Protein AF-A0A352XP23-F1 (afdb_monomer_lite)

Radius of gyration: 24.91 Å; chains: 1; bounding box: 56×27×80 Å

pLDDT: mean 90.77, std 10.59, range [55.16, 98.56]

Sequence (129 aa):
MQRRNFLHNSLLTAAAISAARPLFAQSAKSPYLSDLGIQLYTLRNEIAKDVNTTIKTVAAAGYKQVEMYGFPNCDAMVKAVRDSGLALNSSHFEWDSVVNPKDDSYSDFSKILDKAKEIGLKHLVIPYL

Secondary structure (DSSP, 8-state):
--HHHHHHHHHHHHHHHHHS-------TT-TTTTT-EEEGGGGHHHHHH-HHHHHHHHHHTT--EEEEEEETS-HHHHHHHHHTT-EEEEEEE-THHHHS-SSTT-HHHHHHHHHHHHHT-SEEE----

Foldseek 3Di:
DDPVVVVVVVVVVVVVVVPDDPPPPPDDDDVCLQQAEEECVVVVVVCVVPLLVVLLVVVVVRHAAYEYEPPPPQVVNLVSCVVSNHHYAHYEHDCCLPVVNPDPVSVVVVVRVVSCVVSNHNYYDHDDD

Structure (mmCIF, N/CA/C/O backbone):
data_AF-A0A352XP23-F1
#
_entry.id   AF-A0A352XP23-F1
#
loop_
_atom_site.group_PDB
_atom_site.id
_atom_site.type_symbol
_atom_site.label_atom_id
_atom_site.label_alt_id
_atom_site.label_comp_id
_atom_site.label_asym_id
_atom_site.label_entity_id
_atom_site.label_seq_id
_atom_site.pdbx_PDB_ins_code
_atom_site.Cartn_x
_atom_site.Cartn_y
_atom_site.Cartn_z
_atom_site.occupancy
_atom_site.B_iso_or_equiv
_atom_site.auth_seq_id
_atom_site.auth_comp_id
_atom_site.auth_asym_id
_atom_site.auth_atom_id
_atom_site.pdbx_PDB_model_num
ATOM 1 N N . MET A 1 1 ? -34.296 14.471 53.881 1.00 58.06 1 MET A N 1
ATOM 2 C CA . MET A 1 1 ? -34.534 14.463 52.416 1.00 58.06 1 MET A CA 1
ATOM 3 C C . MET A 1 1 ? -35.826 13.709 52.122 1.00 58.06 1 MET A C 1
ATOM 5 O O . MET A 1 1 ? -36.038 12.656 52.707 1.00 58.06 1 MET A O 1
ATOM 9 N N . GLN A 1 2 ? -36.702 14.244 51.268 1.00 86.81 2 GLN A N 1
ATOM 10 C CA . GLN A 1 2 ? -37.983 13.615 50.909 1.00 86.81 2 GLN A CA 1
ATOM 11 C C . GLN A 1 2 ? -37.760 12.541 49.827 1.00 86.81 2 GLN A C 1
ATOM 13 O O . GLN A 1 2 ? -37.248 12.862 48.755 1.00 86.81 2 GLN A O 1
ATOM 18 N N . ARG A 1 3 ? -38.162 11.281 50.076 1.00 88.38 3 ARG A N 1
ATOM 19 C CA . ARG A 1 3 ? -37.984 10.135 49.145 1.00 88.38 3 ARG A CA 1
ATOM 20 C C . ARG A 1 3 ? -38.510 10.414 47.730 1.00 88.38 3 ARG A C 1
ATOM 22 O O . ARG A 1 3 ? -37.893 10.014 46.749 1.00 88.38 3 ARG A O 1
ATOM 29 N N . ARG A 1 4 ? -39.616 11.154 47.629 1.00 86.31 4 ARG A N 1
ATOM 30 C CA . ARG A 1 4 ? -40.224 11.558 46.354 1.00 86.31 4 ARG A CA 1
ATOM 31 C C . ARG A 1 4 ? -39.315 12.473 45.527 1.00 86.31 4 ARG A C 1
ATOM 33 O O . ARG A 1 4 ? -39.207 12.290 44.321 1.00 86.31 4 ARG A O 1
ATOM 40 N N . ASN A 1 5 ? -38.623 13.407 46.178 1.00 88.06 5 ASN A N 1
ATOM 41 C CA . ASN A 1 5 ? -37.714 14.335 45.502 1.00 88.06 5 ASN A CA 1
ATOM 42 C C . ASN A 1 5 ? -36.450 13.616 45.022 1.00 88.06 5 ASN A C 1
ATOM 44 O O . ASN A 1 5 ? -35.942 13.926 43.952 1.00 88.06 5 ASN A O 1
ATOM 48 N N . PHE A 1 6 ? -35.976 12.626 45.784 1.00 89.25 6 PHE A N 1
ATOM 49 C CA . PHE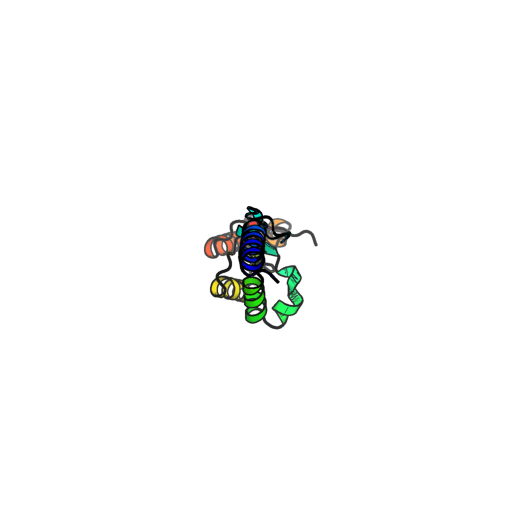 A 1 6 ? -34.862 11.778 45.363 1.00 89.25 6 PHE A CA 1
ATOM 50 C C . PHE A 1 6 ? -35.204 11.010 44.079 1.00 89.25 6 PHE A C 1
ATOM 52 O O . PHE A 1 6 ? -34.472 11.113 43.103 1.00 89.25 6 PHE A O 1
ATOM 59 N N . LEU A 1 7 ? -36.362 10.337 44.039 1.00 91.25 7 LEU A N 1
ATOM 60 C CA . LEU A 1 7 ? -36.807 9.589 42.856 1.00 91.25 7 LEU A CA 1
ATOM 61 C C . LEU A 1 7 ? -36.984 10.482 41.621 1.00 91.25 7 LEU A C 1
ATOM 63 O O . LEU A 1 7 ? -36.508 10.127 40.546 1.00 91.25 7 LEU A O 1
ATOM 67 N N . HIS A 1 8 ? -37.613 11.652 41.772 1.00 89.88 8 HIS A N 1
ATOM 68 C CA . HIS A 1 8 ? -37.758 12.617 40.677 1.00 89.88 8 HIS A CA 1
ATOM 69 C C . HIS A 1 8 ? -36.404 13.082 40.134 1.00 89.88 8 HIS A C 1
ATOM 71 O O . HIS A 1 8 ? -36.187 13.073 38.924 1.00 89.88 8 HIS A O 1
ATOM 77 N N . ASN A 1 9 ? -35.480 13.450 41.021 1.00 88.50 9 ASN A N 1
ATOM 78 C CA . ASN A 1 9 ? -34.175 13.959 40.613 1.00 88.50 9 ASN A CA 1
ATOM 79 C C . ASN A 1 9 ? -33.316 12.868 39.962 1.00 88.50 9 ASN A C 1
ATOM 81 O O . ASN A 1 9 ? -32.633 13.140 38.976 1.00 88.50 9 ASN A O 1
ATOM 85 N N . SER A 1 10 ? -33.376 11.629 40.458 1.00 88.62 10 SER A N 1
ATOM 86 C CA . SER A 1 10 ? -32.692 10.489 39.838 1.00 88.62 10 SER A CA 1
ATOM 87 C C . SER A 1 10 ? -33.221 10.195 38.433 1.00 88.62 10 SER A C 1
ATOM 89 O O . SER A 1 10 ? -32.420 9.984 37.523 1.00 88.62 10 SER A O 1
ATOM 91 N N . LEU A 1 11 ? -34.543 10.245 38.227 1.00 88.56 11 LEU A N 1
ATOM 92 C CA . LEU A 1 11 ? -35.148 10.042 36.906 1.00 88.56 11 LEU A CA 1
ATOM 93 C C . LEU A 1 11 ? -34.755 11.153 35.922 1.00 88.56 11 LEU A C 1
ATOM 95 O O . LEU A 1 11 ? -34.361 10.870 34.793 1.00 88.56 11 LEU A O 1
ATOM 99 N N . LEU A 1 12 ? -34.819 12.412 36.368 1.00 88.56 12 LEU A N 1
ATOM 100 C CA . LEU A 1 12 ? -34.425 13.576 35.570 1.00 88.56 12 LEU A CA 1
ATOM 101 C C . LEU A 1 12 ? -32.946 13.519 35.172 1.00 88.5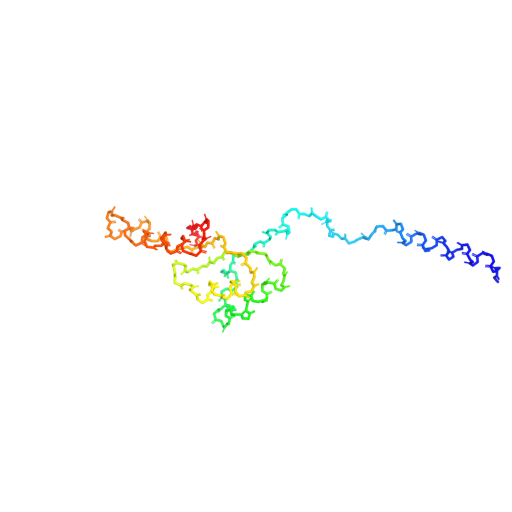6 12 LEU A C 1
ATOM 103 O O . LEU A 1 12 ? -32.603 13.827 34.035 1.00 88.56 12 LEU A O 1
ATOM 107 N N . THR A 1 13 ? -32.078 13.074 36.081 1.00 86.00 13 THR A N 1
ATOM 108 C CA . THR A 1 13 ? -30.638 12.942 35.815 1.00 86.00 13 THR A CA 1
ATOM 109 C C . THR A 1 13 ? -30.361 11.821 34.809 1.00 86.00 13 THR A C 1
ATOM 111 O O . THR A 1 13 ? -29.598 12.018 33.866 1.00 86.00 13 THR A O 1
ATOM 114 N N . ALA A 1 14 ? -31.021 10.666 34.943 1.00 86.31 14 ALA A N 1
ATOM 115 C CA . ALA A 1 14 ? -30.894 9.565 33.984 1.00 86.31 14 ALA A CA 1
ATOM 116 C C . ALA A 1 14 ? -31.408 9.949 32.584 1.00 86.31 14 ALA A C 1
ATOM 118 O O . ALA A 1 14 ? -30.775 9.621 31.578 1.00 86.31 14 ALA A O 1
ATOM 119 N N . ALA A 1 15 ? -32.517 10.692 32.515 1.00 83.69 15 ALA A N 1
ATOM 120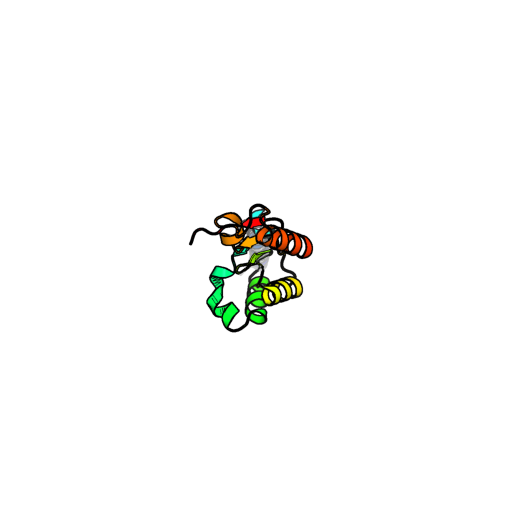 C CA . ALA A 1 15 ? -33.046 11.228 31.264 1.00 83.69 15 ALA A CA 1
ATOM 121 C C . ALA A 1 15 ? -32.089 12.254 30.634 1.00 83.69 15 ALA A C 1
ATOM 123 O O . ALA A 1 15 ? -31.848 12.198 29.430 1.00 83.69 15 ALA A O 1
ATOM 124 N N . ALA A 1 16 ? -31.485 13.137 31.437 1.00 82.69 16 ALA A N 1
ATOM 125 C CA . ALA A 1 16 ? -30.503 14.111 30.965 1.00 82.69 16 ALA A CA 1
ATOM 126 C C . ALA A 1 16 ? -29.233 13.444 30.413 1.00 82.69 16 ALA A C 1
ATOM 128 O O . ALA A 1 16 ? -28.748 13.854 29.366 1.00 82.69 16 ALA A O 1
ATOM 129 N N . ILE A 1 17 ? -28.729 12.385 31.057 1.00 80.19 17 ILE A N 1
ATOM 130 C CA . ILE A 1 17 ? -27.575 11.611 30.563 1.00 80.19 17 ILE A CA 1
ATOM 131 C C . ILE A 1 17 ? -27.931 10.853 29.278 1.00 80.19 17 ILE A C 1
ATOM 133 O O . ILE A 1 17 ? -27.127 10.804 28.354 1.00 80.19 17 ILE A O 1
ATOM 137 N N . SER A 1 18 ? -29.142 10.299 29.188 1.00 73.75 18 SER A N 1
ATOM 138 C CA . SER A 1 18 ? -29.597 9.565 27.996 1.00 73.75 18 SER A CA 1
ATOM 139 C C . SER A 1 18 ? -29.870 10.486 26.799 1.00 73.75 18 SER A C 1
ATOM 141 O O . SER A 1 18 ? -29.716 10.073 25.653 1.00 73.75 18 SER A O 1
ATOM 143 N N . ALA A 1 19 ? -30.276 11.733 27.058 1.00 69.31 19 ALA A N 1
ATOM 144 C CA . ALA A 1 19 ? -30.473 12.769 26.044 1.00 69.31 19 ALA A CA 1
ATOM 145 C C . ALA A 1 19 ? -29.188 13.553 25.728 1.00 69.31 19 ALA A C 1
ATOM 147 O O . ALA A 1 19 ? -29.120 14.232 24.698 1.00 69.31 19 ALA A O 1
ATOM 148 N N . ALA A 1 20 ? -28.167 13.467 26.587 1.00 70.12 20 ALA A N 1
ATOM 149 C CA . ALA A 1 20 ? -26.861 14.036 26.319 1.00 70.12 20 ALA A CA 1
ATOM 150 C C . ALA A 1 20 ? -26.251 13.299 25.127 1.00 70.12 20 ALA A C 1
ATOM 152 O O . ALA A 1 20 ? -25.881 12.127 25.198 1.00 70.12 20 ALA A O 1
ATOM 153 N N . ARG A 1 21 ? -26.139 14.003 24.000 1.00 65.00 21 ARG A N 1
ATOM 154 C CA . ARG A 1 21 ? -25.314 13.517 22.899 1.00 65.00 21 ARG A CA 1
ATOM 155 C C . ARG A 1 21 ? -23.879 13.431 23.416 1.00 65.00 21 ARG A C 1
ATOM 157 O O . ARG A 1 21 ? -23.420 14.402 24.024 1.00 65.00 21 ARG A O 1
ATOM 164 N N . PRO A 1 22 ? -23.164 12.319 23.197 1.00 65.88 22 PRO A N 1
ATOM 165 C CA . PRO A 1 22 ? -21.762 12.265 23.561 1.00 65.88 22 PRO A CA 1
ATOM 166 C C . PRO A 1 22 ? -21.024 13.436 22.902 1.00 65.88 22 PRO A C 1
ATOM 168 O O . PRO A 1 22 ? -21.078 13.599 21.686 1.00 65.88 22 PRO A O 1
ATOM 171 N N . LEU A 1 23 ? -20.314 14.234 23.702 1.00 61.34 23 LEU A N 1
ATOM 172 C CA . LEU A 1 23 ? -19.417 15.309 23.251 1.00 61.34 23 LEU A CA 1
ATOM 173 C C . LEU A 1 23 ? -18.127 14.761 22.609 1.00 61.34 23 LEU A C 1
ATOM 175 O O . LEU A 1 23 ? -17.106 15.444 22.568 1.00 61.34 23 LEU A O 1
ATOM 179 N N . PHE A 1 24 ? -18.134 13.517 22.126 1.00 65.25 24 PHE A N 1
ATOM 180 C CA . PHE A 1 24 ? -17.012 13.003 21.359 1.00 65.25 24 PHE A CA 1
ATOM 181 C C . PHE A 1 24 ? -16.973 13.752 20.027 1.00 65.25 24 PHE A C 1
ATOM 183 O O . PHE A 1 24 ? -17.922 13.710 19.249 1.00 65.25 24 PHE A O 1
ATOM 190 N N . ALA A 1 25 ? -15.852 14.421 19.762 1.00 62.03 25 ALA A N 1
ATOM 191 C CA . ALA A 1 25 ? -15.591 15.161 18.526 1.00 62.03 25 ALA A CA 1
ATOM 192 C C . ALA A 1 25 ? -15.567 14.274 17.262 1.00 62.03 25 ALA A C 1
ATOM 194 O O . ALA A 1 25 ? -15.405 14.777 16.151 1.00 62.03 25 ALA A O 1
ATOM 195 N N . GLN A 1 26 ? -15.717 12.954 17.413 1.00 60.75 26 GLN A N 1
ATOM 196 C CA . GLN A 1 26 ? -15.769 12.018 16.304 1.00 60.75 26 GLN A CA 1
ATOM 197 C C . GLN A 1 26 ? -17.073 12.232 15.527 1.00 60.75 26 GLN A C 1
ATOM 199 O O . GLN A 1 26 ? -18.138 11.751 15.916 1.00 60.75 26 GLN A O 1
ATOM 204 N N . SER A 1 27 ? -16.978 12.945 14.405 1.00 60.91 27 SER A N 1
ATOM 205 C CA . SER A 1 27 ? -18.049 13.021 13.414 1.00 60.91 27 SER A CA 1
ATOM 206 C C . SER A 1 27 ? -18.514 11.604 13.067 1.00 60.91 27 SER A C 1
ATOM 208 O O . SER A 1 27 ? -17.751 10.786 12.540 1.00 60.91 27 SER A O 1
ATOM 210 N N . ALA A 1 28 ? -19.758 11.284 13.420 1.00 63.94 28 ALA A N 1
ATOM 211 C CA . ALA A 1 28 ? -20.353 9.999 13.112 1.00 63.94 28 ALA A CA 1
ATOM 212 C C . ALA A 1 28 ? -20.535 9.910 11.589 1.00 63.94 28 ALA A C 1
ATOM 214 O O . ALA A 1 28 ? -21.441 10.529 11.040 1.00 63.94 28 ALA A O 1
ATOM 215 N N . LYS A 1 29 ? -19.687 9.097 10.940 1.00 67.88 29 LYS A N 1
ATOM 216 C CA . LYS A 1 29 ? -19.701 8.751 9.503 1.00 67.88 29 LYS A CA 1
ATOM 217 C C . LYS A 1 29 ? -19.068 9.784 8.563 1.00 67.88 29 LYS A C 1
ATOM 219 O O . LYS A 1 29 ? -19.711 10.286 7.647 1.00 67.88 29 LYS A O 1
ATOM 224 N N . SER A 1 30 ? -17.770 10.028 8.722 1.00 76.38 30 SER A N 1
ATOM 225 C CA . SER A 1 30 ? -16.985 10.548 7.598 1.00 76.38 30 SER A CA 1
ATOM 226 C C . SER A 1 30 ? -16.806 9.444 6.540 1.00 76.38 30 SER A C 1
ATOM 228 O O . SER A 1 30 ? -16.314 8.369 6.902 1.00 76.38 30 SER A O 1
ATOM 230 N N . PRO A 1 31 ? -17.147 9.682 5.257 1.00 78.31 31 PRO A N 1
ATOM 231 C CA . PRO A 1 31 ? -16.903 8.717 4.180 1.00 78.31 31 PRO A CA 1
ATOM 232 C C . PRO A 1 31 ? -15.406 8.442 3.972 1.00 78.31 31 PRO A C 1
ATOM 234 O O . PRO A 1 31 ? -15.036 7.436 3.388 1.00 78.31 31 PRO A O 1
ATOM 237 N N . TYR A 1 32 ? -14.523 9.296 4.495 1.00 81.00 32 TYR A N 1
ATOM 238 C CA . TYR A 1 32 ? -13.078 9.109 4.380 1.00 81.00 32 TYR A CA 1
ATOM 239 C C . TYR A 1 32 ? -12.522 8.061 5.355 1.00 81.00 32 TYR A C 1
ATOM 241 O O . TYR A 1 32 ? -11.446 7.521 5.125 1.00 81.00 32 TYR A O 1
ATOM 249 N N . LEU A 1 33 ? -13.236 7.753 6.446 1.00 84.75 33 LEU A N 1
ATOM 250 C CA . LEU A 1 33 ? -12.767 6.772 7.435 1.00 84.75 33 LEU A CA 1
ATOM 251 C C . LEU A 1 33 ? -12.946 5.323 6.963 1.00 84.75 33 LEU A C 1
ATOM 253 O O . LEU A 1 33 ? -12.203 4.449 7.408 1.00 84.75 33 LEU A O 1
ATOM 257 N N . SER A 1 34 ? -13.912 5.058 6.076 1.00 85.69 34 SER A N 1
ATOM 258 C CA . SER A 1 34 ? -14.115 3.723 5.495 1.00 85.69 34 SER A CA 1
ATOM 259 C C . SER A 1 34 ? -13.034 3.337 4.491 1.00 85.69 34 SER A C 1
ATOM 261 O O . SER A 1 34 ? -12.802 2.148 4.305 1.00 85.69 34 SER A O 1
ATOM 263 N N . ASP A 1 35 ? -12.343 4.323 3.918 1.00 89.56 35 ASP A N 1
ATOM 264 C CA . ASP A 1 35 ? -11.326 4.134 2.881 1.00 89.56 35 ASP A CA 1
ATOM 265 C C . ASP A 1 35 ? -9.971 4.731 3.288 1.00 89.56 35 ASP A C 1
ATOM 267 O O . ASP A 1 35 ? -9.149 5.080 2.441 1.00 89.56 35 ASP A O 1
ATOM 271 N N . LEU A 1 36 ? -9.715 4.865 4.594 1.00 93.25 36 LEU A N 1
ATOM 272 C CA . LEU A 1 36 ? -8.500 5.503 5.093 1.00 93.25 36 LEU A CA 1
ATOM 273 C C . LEU A 1 36 ? -7.247 4.747 4.625 1.00 93.25 36 LEU A C 1
ATOM 275 O O . LEU A 1 36 ? -7.057 3.568 4.943 1.00 93.25 36 LEU A O 1
ATOM 279 N N . GLY A 1 37 ? -6.392 5.448 3.880 1.00 95.56 37 GLY A N 1
ATOM 280 C CA . GLY A 1 37 ? -5.159 4.921 3.306 1.00 95.56 37 GLY A CA 1
ATOM 281 C C . GLY A 1 37 ? -3.895 5.498 3.937 1.00 95.56 37 GLY A C 1
ATOM 282 O O . GLY A 1 37 ? -3.916 6.605 4.472 1.00 95.56 37 GLY A O 1
ATOM 283 N N . ILE A 1 38 ? -2.788 4.760 3.841 1.00 97.12 38 ILE A N 1
ATOM 284 C CA . ILE A 1 38 ? -1.445 5.245 4.191 1.00 97.12 38 ILE A CA 1
ATOM 285 C C . ILE A 1 38 ? -0.418 4.839 3.133 1.00 97.12 38 ILE A C 1
ATOM 287 O O . ILE A 1 38 ? -0.401 3.695 2.680 1.00 97.12 38 ILE A O 1
ATOM 291 N N . GLN A 1 39 ? 0.473 5.766 2.777 1.00 97.00 39 GLN A N 1
ATOM 292 C CA . GLN A 1 39 ? 1.670 5.465 1.992 1.00 97.00 39 GLN A CA 1
ATOM 293 C C . GLN A 1 39 ? 2.769 4.926 2.919 1.00 97.00 39 GLN A C 1
ATOM 295 O O . GLN A 1 39 ? 3.279 5.632 3.797 1.00 97.00 39 GLN A O 1
ATOM 300 N N . LEU A 1 40 ? 3.122 3.656 2.718 1.00 97.62 40 LEU A N 1
ATOM 301 C CA . LEU A 1 40 ? 4.015 2.860 3.558 1.00 97.62 40 LEU A CA 1
ATOM 302 C C . LEU A 1 40 ?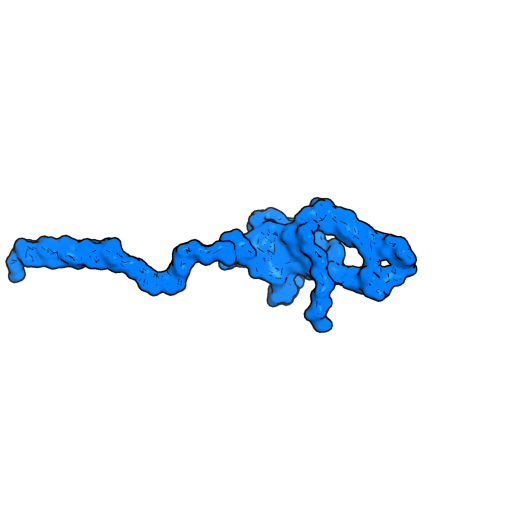 5.457 3.367 3.619 1.00 97.62 40 LEU A C 1
ATOM 304 O O . LEU A 1 40 ? 6.154 3.056 4.583 1.00 97.62 40 LEU A O 1
ATOM 308 N N . TYR A 1 41 ? 5.904 4.206 2.682 1.00 96.31 41 TYR A N 1
ATOM 309 C CA . TYR A 1 41 ? 7.222 4.847 2.778 1.00 96.31 41 TYR A CA 1
ATOM 310 C C . TYR A 1 41 ? 7.370 5.719 4.043 1.00 96.31 41 TYR A C 1
ATOM 312 O O . TYR A 1 41 ? 8.474 5.898 4.573 1.00 96.31 41 TYR A O 1
ATOM 320 N N . THR A 1 42 ? 6.244 6.189 4.595 1.00 96.88 42 THR A N 1
ATOM 321 C CA . THR A 1 42 ? 6.160 6.850 5.910 1.00 96.88 42 THR A CA 1
ATOM 322 C C . THR A 1 42 ? 6.746 5.984 7.030 1.00 96.88 42 THR A C 1
ATOM 324 O O . THR A 1 42 ? 7.357 6.500 7.961 1.00 96.88 42 THR A O 1
ATOM 327 N N . LEU A 1 43 ? 6.614 4.660 6.915 1.00 97.75 43 LEU A N 1
ATOM 328 C CA . LEU A 1 43 ? 7.025 3.670 7.912 1.00 97.75 43 LEU A CA 1
ATOM 329 C C . LEU A 1 43 ? 8.243 2.848 7.466 1.00 97.75 43 LEU A C 1
ATOM 331 O O . LEU A 1 43 ? 8.535 1.816 8.068 1.00 97.75 43 LEU A O 1
ATOM 335 N N . ARG A 1 44 ? 8.975 3.291 6.434 1.00 97.44 44 ARG A N 1
ATOM 336 C CA . ARG A 1 44 ? 10.081 2.532 5.817 1.00 97.44 44 ARG A CA 1
ATOM 337 C C . ARG A 1 44 ? 11.117 2.004 6.814 1.00 97.44 44 ARG A C 1
ATOM 339 O O . ARG A 1 44 ? 11.618 0.903 6.636 1.00 97.44 44 ARG A O 1
ATOM 346 N N . ASN A 1 45 ? 11.405 2.757 7.877 1.00 98.25 45 ASN A N 1
ATOM 347 C CA . ASN A 1 45 ? 12.380 2.358 8.894 1.00 98.25 45 ASN A CA 1
ATOM 348 C C . ASN A 1 45 ? 11.886 1.176 9.737 1.00 98.25 45 ASN A C 1
ATOM 350 O O . ASN A 1 45 ? 12.677 0.307 10.081 1.00 98.25 45 ASN A O 1
ATOM 354 N N . GLU A 1 46 ? 10.595 1.133 10.063 1.00 98.31 46 GLU A N 1
ATOM 355 C CA . GLU A 1 46 ? 10.008 0.022 10.821 1.00 98.31 46 GLU A CA 1
ATOM 356 C C . GLU A 1 46 ? 9.760 -1.184 9.912 1.00 98.31 46 GLU A C 1
ATOM 358 O O . GLU A 1 46 ? 10.057 -2.312 10.294 1.00 98.31 46 GLU A O 1
ATOM 363 N N . ILE A 1 47 ? 9.350 -0.948 8.661 1.00 98.12 47 ILE A N 1
ATOM 364 C CA . ILE A 1 47 ? 9.244 -1.993 7.633 1.00 98.12 47 ILE A CA 1
ATOM 365 C C . ILE A 1 47 ? 10.598 -2.672 7.396 1.00 98.12 47 ILE A C 1
ATOM 367 O O . ILE A 1 47 ? 10.647 -3.894 7.270 1.00 98.12 47 ILE A O 1
ATOM 371 N N . ALA A 1 48 ? 11.692 -1.903 7.365 1.00 97.44 48 ALA A N 1
ATOM 372 C CA . ALA A 1 48 ? 13.043 -2.439 7.210 1.00 97.44 48 ALA A CA 1
ATOM 373 C C . ALA A 1 48 ? 13.473 -3.336 8.384 1.00 97.44 48 ALA A C 1
ATOM 375 O O . ALA A 1 48 ? 14.308 -4.217 8.193 1.00 97.44 48 ALA A O 1
ATOM 376 N N . LYS A 1 49 ? 12.910 -3.133 9.583 1.00 98.19 49 LYS A N 1
ATOM 377 C CA . LYS A 1 49 ? 13.149 -4.001 10.746 1.00 98.19 49 LYS A CA 1
ATOM 378 C C . LYS A 1 49 ? 12.251 -5.236 10.712 1.00 98.19 49 LYS A C 1
ATOM 380 O O . LYS A 1 49 ? 12.738 -6.346 10.885 1.00 98.19 49 LYS A O 1
ATOM 385 N N . ASP A 1 50 ? 10.948 -5.035 10.513 1.00 98.19 50 ASP A N 1
ATOM 386 C CA . ASP A 1 50 ? 9.951 -6.103 10.452 1.00 98.19 50 ASP A CA 1
ATOM 387 C C . ASP A 1 50 ? 8.697 -5.648 9.687 1.00 98.19 50 ASP A C 1
ATOM 389 O O . ASP A 1 50 ? 7.817 -4.949 10.207 1.00 98.19 50 ASP A O 1
ATOM 393 N N . VAL A 1 51 ? 8.588 -6.100 8.438 1.00 98.06 51 VAL A N 1
ATOM 394 C CA . VAL A 1 51 ? 7.441 -5.819 7.568 1.00 98.06 51 VAL A CA 1
ATOM 395 C C . VAL A 1 51 ? 6.133 -6.399 8.112 1.00 98.06 51 VAL A C 1
ATOM 397 O O . VAL A 1 51 ? 5.104 -5.729 8.066 1.00 98.06 51 VAL A O 1
ATOM 400 N N . ASN A 1 52 ? 6.140 -7.608 8.673 1.00 98.19 52 ASN A N 1
ATOM 401 C CA . ASN A 1 52 ? 4.909 -8.273 9.098 1.00 98.19 52 ASN A CA 1
ATOM 402 C C . ASN A 1 52 ? 4.318 -7.584 10.327 1.00 98.19 52 ASN A C 1
ATOM 404 O O . ASN A 1 52 ? 3.122 -7.292 10.365 1.00 98.19 52 ASN A O 1
ATOM 408 N N . THR A 1 53 ? 5.158 -7.301 11.322 1.00 98.50 53 THR A N 1
ATOM 409 C CA . THR A 1 53 ? 4.731 -6.615 12.546 1.00 98.50 53 THR A CA 1
ATOM 410 C C . THR A 1 53 ? 4.281 -5.187 12.247 1.00 98.50 53 THR A C 1
ATOM 412 O O . THR A 1 53 ? 3.236 -4.753 12.742 1.00 98.50 53 THR A O 1
ATOM 415 N N . THR A 1 54 ? 5.002 -4.472 11.378 1.00 98.56 54 THR A N 1
ATOM 416 C CA . THR A 1 54 ? 4.636 -3.100 11.003 1.00 98.56 54 THR A CA 1
ATOM 417 C C . THR A 1 54 ? 3.284 -3.052 10.291 1.00 98.56 54 THR A C 1
ATOM 419 O O . THR A 1 54 ? 2.414 -2.274 10.680 1.00 98.56 54 THR A O 1
ATOM 422 N N . ILE A 1 55 ? 3.050 -3.916 9.300 1.00 98.56 55 ILE A N 1
ATOM 423 C CA . ILE A 1 55 ? 1.794 -3.915 8.536 1.00 98.56 55 ILE A CA 1
ATOM 424 C C . ILE A 1 55 ? 0.597 -4.371 9.386 1.00 98.56 55 ILE A C 1
ATOM 426 O O . ILE A 1 55 ? -0.476 -3.769 9.304 1.00 98.56 55 ILE A O 1
ATOM 430 N N . LYS A 1 56 ? 0.780 -5.348 10.285 1.00 98.50 56 LYS A N 1
ATOM 431 C CA . LYS A 1 56 ? -0.252 -5.704 11.277 1.00 98.50 56 LYS A CA 1
ATOM 432 C C . LYS A 1 56 ? -0.606 -4.524 12.179 1.00 98.50 56 LYS A C 1
ATOM 434 O O . LYS A 1 56 ? -1.778 -4.309 12.477 1.00 98.50 56 LYS A O 1
ATOM 439 N N . THR A 1 57 ? 0.393 -3.739 12.581 1.00 98.38 57 THR A N 1
ATOM 440 C CA . THR A 1 57 ? 0.188 -2.532 13.393 1.00 98.38 57 THR A CA 1
ATOM 441 C C . THR A 1 57 ? -0.589 -1.467 12.619 1.00 98.38 57 THR A C 1
ATOM 443 O O . THR A 1 57 ? -1.491 -0.850 13.178 1.00 98.38 57 THR A O 1
ATOM 446 N N . VAL A 1 58 ? -0.317 -1.296 11.320 1.00 98.25 58 VAL A N 1
ATOM 447 C CA . VAL A 1 58 ? -1.091 -0.404 10.436 1.00 98.25 58 VAL A CA 1
ATOM 448 C C . VAL A 1 58 ? -2.564 -0.818 10.381 1.00 98.25 58 VAL A C 1
ATOM 450 O O . VAL A 1 58 ? -3.443 0.028 10.557 1.00 98.25 58 VAL A O 1
ATOM 453 N N . ALA A 1 59 ? -2.847 -2.110 10.198 1.00 97.81 59 ALA A N 1
ATOM 454 C CA . ALA A 1 59 ? -4.217 -2.623 10.214 1.00 97.81 59 ALA A CA 1
ATOM 455 C C . ALA A 1 59 ? -4.898 -2.394 11.576 1.00 97.81 59 ALA A C 1
ATOM 457 O O . ALA A 1 59 ? -6.025 -1.899 11.636 1.00 97.81 59 ALA A O 1
ATOM 458 N N . ALA A 1 60 ? -4.192 -2.684 12.674 1.00 97.81 60 ALA A N 1
ATOM 459 C CA . ALA A 1 60 ? -4.686 -2.477 14.035 1.00 97.81 60 ALA A CA 1
ATOM 460 C C . ALA A 1 60 ? -4.945 -0.994 14.362 1.00 97.81 60 ALA A C 1
ATOM 462 O O . ALA A 1 60 ? -5.877 -0.684 15.101 1.00 97.81 60 ALA A O 1
ATOM 463 N N . ALA A 1 61 ? -4.173 -0.076 13.772 1.00 96.56 61 ALA A N 1
ATOM 464 C CA . ALA A 1 61 ? -4.368 1.368 13.899 1.00 96.56 61 ALA A CA 1
ATOM 465 C C . ALA A 1 61 ? -5.616 1.887 13.156 1.00 96.56 61 ALA A C 1
ATOM 467 O O . ALA A 1 61 ? -5.993 3.045 13.325 1.00 96.56 61 ALA A O 1
ATOM 468 N N . GLY A 1 62 ? -6.279 1.045 12.356 1.00 94.88 62 GLY A N 1
ATOM 469 C CA . GLY A 1 62 ? -7.568 1.350 11.737 1.00 94.88 62 GLY A CA 1
ATOM 470 C C . GLY A 1 62 ? -7.510 1.731 10.259 1.00 94.88 62 GLY A C 1
ATOM 471 O O . GLY A 1 62 ? -8.574 1.952 9.675 1.00 94.88 62 GLY A O 1
ATOM 472 N N . TYR A 1 63 ? -6.325 1.751 9.640 1.00 96.81 63 TYR A N 1
ATOM 473 C CA . TYR A 1 63 ? -6.192 1.910 8.189 1.00 96.81 63 TYR A CA 1
ATOM 474 C C . TYR A 1 63 ? -6.879 0.761 7.446 1.00 96.81 63 TYR A C 1
ATOM 476 O O . TYR A 1 63 ? -6.995 -0.356 7.952 1.00 96.81 63 TYR A O 1
ATO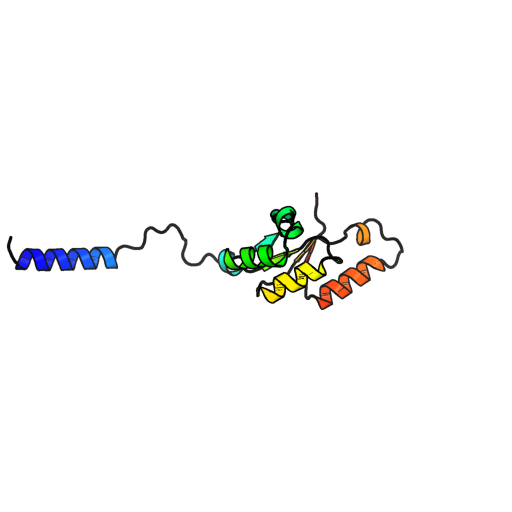M 484 N N . LYS A 1 64 ? -7.376 1.058 6.245 1.00 95.94 64 LYS A N 1
ATOM 485 C CA . LYS A 1 64 ? -8.171 0.137 5.417 1.00 95.94 64 LYS A CA 1
ATOM 486 C C . LYS A 1 64 ? -7.447 -0.259 4.144 1.00 95.94 64 LYS A C 1
ATOM 488 O O . LYS A 1 64 ? -7.642 -1.362 3.637 1.00 95.94 64 LYS A O 1
ATOM 493 N N . GLN A 1 65 ? -6.584 0.623 3.659 1.00 96.69 65 GLN A N 1
ATOM 494 C CA . GLN A 1 65 ? -5.783 0.392 2.474 1.00 96.69 65 GLN A CA 1
ATOM 495 C C . GLN A 1 65 ? -4.383 0.967 2.624 1.00 96.69 65 GLN A C 1
ATOM 497 O O . GLN A 1 65 ? -4.121 1.805 3.489 1.00 96.69 65 GLN A O 1
ATOM 502 N N . VAL A 1 66 ? -3.483 0.520 1.760 1.00 97.44 66 VAL A N 1
ATOM 503 C CA . VAL A 1 66 ? -2.107 1.004 1.731 1.00 97.44 66 VAL A CA 1
ATOM 504 C C . VAL A 1 66 ? -1.653 1.284 0.308 1.00 97.44 66 VAL A C 1
ATOM 506 O O . VAL A 1 66 ? -2.110 0.655 -0.650 1.00 97.44 66 VAL A O 1
ATOM 509 N N . GLU A 1 67 ? -0.719 2.219 0.198 1.00 97.62 67 GLU A N 1
ATOM 510 C CA . GLU A 1 67 ? 0.107 2.415 -0.983 1.00 97.62 67 GLU A CA 1
ATOM 511 C C . GLU A 1 67 ? 1.523 1.925 -0.669 1.00 97.62 67 GLU A C 1
ATOM 513 O O . GLU A 1 67 ? 2.111 2.318 0.340 1.00 97.62 67 GLU A O 1
ATOM 518 N N . MET A 1 68 ? 2.045 1.015 -1.493 1.00 96.44 68 MET A N 1
ATOM 519 C CA . MET A 1 68 ? 3.388 0.452 -1.318 1.00 96.44 68 MET A CA 1
ATOM 520 C C . MET A 1 68 ? 4.469 1.339 -1.951 1.00 96.44 68 MET A C 1
ATOM 522 O O . MET A 1 68 ? 4.190 2.329 -2.635 1.00 96.44 68 MET A O 1
ATOM 526 N N . TYR A 1 69 ? 5.723 0.939 -1.747 1.00 95.62 69 TYR A N 1
ATOM 527 C CA . TYR A 1 69 ? 6.888 1.479 -2.437 1.00 95.62 69 TYR A CA 1
ATOM 528 C C . TYR A 1 69 ? 7.841 0.361 -2.871 1.00 95.62 69 TYR A C 1
ATOM 530 O O . TYR A 1 69 ? 7.763 -0.766 -2.380 1.00 95.62 69 TYR A O 1
ATOM 538 N N . GLY A 1 70 ? 8.763 0.690 -3.780 1.00 93.50 70 GLY A N 1
ATOM 539 C CA . GLY A 1 70 ? 9.776 -0.247 -4.274 1.00 93.50 70 GLY A CA 1
ATOM 540 C C . GLY A 1 70 ? 9.237 -1.277 -5.270 1.00 93.50 70 GLY A C 1
ATOM 541 O O . GLY A 1 70 ? 9.877 -2.301 -5.495 1.00 93.50 70 GLY A O 1
ATOM 542 N N . PHE A 1 71 ? 8.061 -1.036 -5.856 1.00 95.81 71 PHE A N 1
ATOM 543 C CA . PHE A 1 71 ? 7.481 -1.921 -6.860 1.00 95.81 71 PHE A CA 1
ATOM 544 C C . PHE A 1 71 ? 8.325 -1.909 -8.144 1.00 95.81 71 PHE A C 1
ATOM 546 O O . PHE A 1 71 ? 8.713 -0.829 -8.588 1.00 95.81 71 PHE A O 1
ATOM 553 N N . PRO A 1 72 ? 8.605 -3.066 -8.771 1.00 94.69 72 PRO A N 1
ATOM 554 C CA . PRO A 1 72 ? 7.996 -4.389 -8.558 1.00 94.69 72 PRO A CA 1
ATOM 555 C C . PRO A 1 72 ? 8.613 -5.255 -7.445 1.00 94.69 72 PRO A C 1
ATOM 557 O O . PRO A 1 72 ? 8.104 -6.341 -7.172 1.00 94.69 72 PRO A O 1
ATOM 560 N N . ASN A 1 73 ? 9.687 -4.825 -6.788 1.00 94.50 73 ASN A N 1
ATOM 561 C CA . ASN A 1 73 ? 10.503 -5.653 -5.889 1.00 94.50 73 ASN A CA 1
ATOM 562 C C . ASN A 1 73 ? 10.031 -5.613 -4.422 1.00 94.50 73 ASN A C 1
ATOM 564 O O . ASN A 1 73 ? 10.825 -5.412 -3.506 1.00 94.50 73 ASN A O 1
ATOM 568 N N . CYS A 1 74 ? 8.730 -5.796 -4.182 1.00 93.94 74 CYS A N 1
ATOM 569 C CA . CYS A 1 74 ? 8.119 -5.614 -2.858 1.00 93.94 74 CYS A CA 1
ATOM 570 C C . CYS A 1 74 ? 7.231 -6.792 -2.406 1.00 93.94 74 CYS A C 1
ATOM 572 O O . CYS A 1 74 ? 6.275 -6.599 -1.655 1.00 93.94 74 CYS A O 1
ATOM 574 N N . ASP A 1 75 ? 7.536 -8.025 -2.825 1.00 96.06 75 ASP A N 1
ATOM 575 C CA . ASP A 1 75 ? 6.675 -9.203 -2.597 1.00 96.06 75 ASP A CA 1
ATOM 576 C C . ASP A 1 75 ? 6.421 -9.511 -1.113 1.00 96.06 75 ASP A C 1
ATOM 578 O O . ASP A 1 75 ? 5.310 -9.880 -0.730 1.00 96.06 75 ASP A O 1
ATOM 582 N N . ALA A 1 76 ? 7.416 -9.285 -0.249 1.00 96.69 76 ALA A N 1
ATOM 583 C CA . ALA A 1 76 ? 7.247 -9.430 1.197 1.00 96.69 76 ALA A CA 1
ATOM 584 C C . ALA A 1 76 ? 6.176 -8.472 1.752 1.00 96.69 76 ALA A C 1
ATOM 586 O O . ALA A 1 76 ? 5.373 -8.856 2.603 1.00 96.69 76 ALA A O 1
ATOM 587 N N . MET A 1 77 ? 6.123 -7.244 1.227 1.00 97.12 77 MET A N 1
ATOM 588 C CA . MET A 1 77 ? 5.121 -6.245 1.597 1.00 97.12 77 MET A CA 1
ATOM 589 C C . MET A 1 77 ? 3.743 -6.624 1.053 1.00 97.12 77 MET A C 1
ATOM 591 O O . MET A 1 77 ? 2.774 -6.600 1.807 1.00 97.12 77 MET A O 1
ATOM 595 N N . VAL A 1 78 ? 3.661 -7.063 -0.209 1.00 97.62 78 VAL A N 1
ATOM 596 C CA . VAL A 1 78 ? 2.412 -7.561 -0.817 1.00 97.62 78 VAL A CA 1
ATOM 597 C C . VAL A 1 78 ? 1.807 -8.666 0.043 1.00 97.62 78 VAL A C 1
ATOM 599 O O . VAL A 1 78 ? 0.622 -8.616 0.377 1.00 97.62 78 VAL A O 1
ATOM 602 N N . LYS A 1 79 ? 2.626 -9.644 0.445 1.00 97.88 79 LYS A N 1
ATOM 603 C CA . LYS A 1 79 ? 2.181 -10.751 1.290 1.00 97.88 79 LYS A CA 1
ATOM 604 C C . LYS A 1 79 ? 1.679 -10.254 2.648 1.00 97.88 79 LYS A C 1
ATOM 606 O O . LYS A 1 79 ? 0.559 -10.579 3.030 1.00 97.88 79 LYS A O 1
ATOM 611 N N . ALA A 1 80 ? 2.472 -9.440 3.347 1.00 98.06 80 ALA A N 1
ATOM 612 C CA . ALA A 1 80 ? 2.126 -8.932 4.675 1.00 98.06 80 ALA A CA 1
ATOM 613 C C . ALA A 1 80 ? 0.812 -8.127 4.680 1.00 98.06 80 ALA A C 1
ATOM 615 O O . ALA A 1 80 ? 0.002 -8.252 5.602 1.00 98.06 80 ALA A O 1
ATOM 616 N N . VAL A 1 81 ? 0.586 -7.321 3.638 1.00 97.81 81 VAL A N 1
ATOM 617 C CA . VAL A 1 81 ? -0.631 -6.512 3.459 1.00 97.81 81 VAL A CA 1
ATOM 618 C C . VAL A 1 81 ? -1.856 -7.399 3.275 1.00 97.81 81 VAL A C 1
ATOM 620 O O . VAL A 1 81 ? -2.847 -7.216 3.985 1.00 97.81 81 VAL A O 1
ATOM 623 N N . ARG A 1 82 ? -1.774 -8.403 2.392 1.00 96.75 82 ARG A N 1
ATOM 624 C CA . ARG A 1 82 ? -2.872 -9.357 2.168 1.00 96.75 82 ARG A CA 1
ATOM 625 C C . ARG A 1 82 ? -3.190 -10.175 3.411 1.00 96.75 82 ARG A C 1
ATOM 627 O O . ARG A 1 82 ? -4.356 -10.283 3.776 1.00 96.75 82 ARG A O 1
ATOM 634 N N . ASP A 1 83 ? -2.163 -10.697 4.079 1.00 98.00 83 ASP A N 1
ATOM 635 C CA . ASP A 1 83 ? -2.317 -11.473 5.313 1.00 98.00 83 ASP A CA 1
ATOM 636 C C . ASP A 1 83 ? -2.972 -10.643 6.434 1.00 98.00 83 ASP A C 1
ATOM 638 O O . ASP A 1 83 ? -3.642 -11.192 7.306 1.00 98.00 83 ASP A O 1
ATOM 642 N N . SER A 1 84 ? -2.792 -9.317 6.412 1.00 97.88 84 SER A N 1
ATOM 643 C CA . SER A 1 84 ? -3.374 -8.388 7.391 1.00 97.88 84 SER A CA 1
ATOM 644 C C . SER A 1 84 ? -4.773 -7.886 7.005 1.00 97.88 84 SER A C 1
ATOM 646 O O . SER A 1 84 ? -5.336 -7.056 7.717 1.00 97.88 84 SER A O 1
ATOM 648 N N . GLY A 1 85 ? -5.344 -8.362 5.890 1.00 96.81 85 GLY A N 1
ATOM 649 C CA . GLY A 1 85 ? -6.684 -7.984 5.427 1.00 96.81 85 GLY A CA 1
ATOM 650 C C . GLY A 1 85 ? -6.804 -6.544 4.916 1.00 96.81 85 GLY A C 1
ATOM 651 O O . GLY A 1 85 ? -7.914 -6.025 4.807 1.00 96.81 85 GLY A O 1
ATOM 652 N N . LEU A 1 86 ? -5.679 -5.889 4.619 1.00 97.44 86 LEU A N 1
ATOM 653 C CA . LEU A 1 86 ? -5.646 -4.535 4.072 1.00 97.44 86 LEU A CA 1
ATOM 654 C C . LEU A 1 86 ? -5.824 -4.568 2.552 1.00 97.44 86 LEU A C 1
ATOM 656 O O . LEU A 1 86 ? -5.297 -5.447 1.866 1.00 97.44 86 LEU A O 1
ATOM 660 N N . ALA A 1 87 ? -6.531 -3.577 2.010 1.00 96.38 87 ALA A N 1
ATOM 661 C CA . ALA A 1 87 ? -6.626 -3.412 0.567 1.00 96.38 87 ALA A CA 1
ATOM 662 C C . ALA A 1 87 ? -5.320 -2.849 -0.008 1.00 96.38 87 ALA A C 1
ATOM 664 O O . ALA A 1 87 ? -4.675 -1.973 0.575 1.00 96.38 87 ALA A O 1
ATOM 665 N N . LEU A 1 88 ? -4.961 -3.340 -1.191 1.00 95.00 88 LEU A N 1
ATOM 666 C CA . LEU A 1 88 ? -3.749 -2.960 -1.895 1.00 95.00 88 LEU A CA 1
ATOM 667 C C . LEU A 1 88 ? -4.112 -2.400 -3.271 1.00 95.00 88 LEU A C 1
ATOM 669 O O . LEU A 1 88 ? -4.283 -3.153 -4.223 1.00 95.00 88 LEU A O 1
ATOM 673 N N . ASN A 1 89 ? -4.276 -1.079 -3.355 1.00 93.06 89 ASN A N 1
ATOM 674 C CA . ASN A 1 89 ? -4.805 -0.419 -4.555 1.00 93.06 89 ASN A CA 1
ATOM 675 C C . ASN A 1 89 ? -3.756 0.385 -5.333 1.00 93.06 89 ASN A C 1
ATOM 677 O O . ASN A 1 89 ? -3.992 0.686 -6.504 1.00 93.06 89 ASN A O 1
ATOM 681 N N . SER A 1 90 ? -2.645 0.765 -4.700 1.00 96.81 90 SER A N 1
ATOM 682 C CA . SER A 1 90 ? -1.659 1.676 -5.283 1.00 96.81 90 SER A CA 1
ATOM 683 C C . SER A 1 90 ? -0.227 1.299 -4.899 1.00 96.81 90 SER A C 1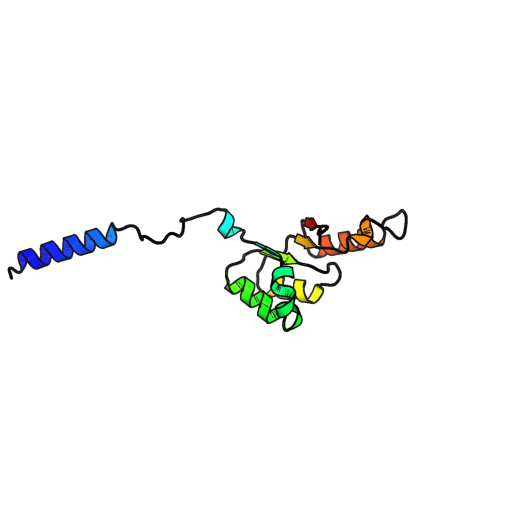
ATOM 685 O O . SER A 1 90 ? 0.007 0.661 -3.866 1.00 96.81 90 SER A O 1
ATOM 687 N N . SER A 1 91 ? 0.740 1.703 -5.720 1.00 97.06 91 SER A N 1
ATOM 688 C CA . SER A 1 91 ? 2.158 1.638 -5.378 1.00 97.06 91 SER A CA 1
ATOM 689 C C . SER A 1 91 ? 2.973 2.703 -6.102 1.00 97.06 91 SER A C 1
ATOM 691 O O . SER A 1 91 ? 2.753 2.965 -7.286 1.00 97.06 91 SER A O 1
ATOM 693 N N . HIS A 1 92 ? 3.998 3.216 -5.420 1.00 96.25 92 HIS A N 1
ATOM 694 C CA . HIS A 1 92 ? 5.147 3.807 -6.099 1.00 96.25 92 HIS A CA 1
ATOM 695 C C . HIS A 1 92 ? 5.917 2.704 -6.827 1.00 96.25 92 HIS A C 1
ATOM 697 O O . HIS A 1 92 ? 6.184 1.650 -6.231 1.00 96.25 92 HIS A O 1
ATOM 703 N N . PHE A 1 93 ? 6.268 2.942 -8.088 1.00 95.06 93 PHE A N 1
ATOM 704 C CA . PHE A 1 93 ? 6.995 1.981 -8.917 1.00 95.06 93 PHE A CA 1
ATOM 705 C C . PHE A 1 93 ? 8.311 2.546 -9.447 1.00 95.06 93 PHE A C 1
ATOM 707 O O . PHE A 1 93 ? 8.593 3.736 -9.308 1.00 95.06 93 PHE A O 1
ATOM 714 N N . GLU A 1 94 ? 9.108 1.666 -10.049 1.00 93.75 94 GLU A N 1
ATOM 715 C CA . GLU A 1 94 ? 10.340 1.998 -10.762 1.00 93.75 94 GLU A CA 1
ATOM 716 C C . GLU A 1 94 ? 10.052 2.874 -11.991 1.00 93.75 94 GLU A C 1
ATOM 718 O O . GLU A 1 94 ? 9.876 2.391 -13.113 1.00 93.75 94 GLU A O 1
ATOM 723 N N . TRP A 1 95 ? 9.944 4.178 -11.754 1.00 92.38 95 TRP A N 1
ATOM 724 C CA . TRP A 1 95 ? 9.574 5.189 -12.742 1.00 92.38 95 TRP A CA 1
ATOM 725 C C . TRP A 1 95 ? 10.597 5.325 -13.875 1.00 92.38 95 TRP A C 1
ATOM 727 O O . TRP A 1 95 ? 10.215 5.710 -14.983 1.00 92.38 95 TRP A O 1
ATOM 737 N N . ASP A 1 96 ? 11.859 4.946 -13.634 1.00 92.44 96 ASP A N 1
ATOM 738 C CA . ASP A 1 96 ? 12.923 4.951 -14.643 1.00 92.44 96 ASP A CA 1
ATOM 739 C C . ASP A 1 96 ? 12.555 4.095 -15.866 1.00 92.44 96 ASP A C 1
ATOM 741 O O . ASP A 1 96 ? 12.844 4.467 -17.000 1.00 92.44 96 ASP A O 1
ATOM 745 N N . SER A 1 97 ? 11.775 3.024 -15.655 1.00 93.56 97 SER A N 1
ATOM 746 C CA . SER A 1 97 ? 11.248 2.165 -16.728 1.00 93.56 97 SER A CA 1
ATOM 747 C C . SER A 1 97 ? 10.370 2.891 -17.758 1.00 93.56 97 SER A C 1
ATOM 749 O O . SER A 1 97 ? 10.177 2.376 -18.860 1.00 93.56 97 SER A O 1
ATOM 751 N N . VAL A 1 98 ? 9.838 4.068 -17.410 1.00 93.12 98 VAL A N 1
ATOM 752 C CA . VAL A 1 98 ? 8.993 4.901 -18.278 1.00 93.12 98 VAL A CA 1
ATOM 753 C C . VAL A 1 98 ? 9.745 6.130 -18.779 1.00 93.12 98 VAL A C 1
ATOM 755 O O . VAL A 1 98 ? 9.566 6.516 -19.932 1.00 93.12 98 VAL A O 1
ATOM 758 N N . VAL A 1 99 ? 10.568 6.762 -17.939 1.00 92.06 99 VAL A N 1
ATOM 759 C CA . VAL A 1 99 ? 11.257 8.006 -18.324 1.00 92.06 99 VAL A CA 1
ATOM 760 C C . VAL A 1 99 ? 12.552 7.776 -19.103 1.00 92.06 99 VAL A C 1
ATOM 762 O O . VAL A 1 99 ? 12.889 8.596 -19.950 1.00 92.06 99 VAL A O 1
ATOM 765 N N . ASN A 1 100 ? 13.248 6.666 -18.846 1.00 94.00 100 ASN A N 1
ATOM 766 C CA . ASN A 1 100 ? 14.512 6.285 -19.470 1.00 94.00 100 ASN A CA 1
ATOM 767 C C . ASN A 1 100 ? 14.424 4.815 -19.916 1.00 94.00 100 ASN A C 1
ATOM 769 O O . ASN A 1 100 ? 15.156 3.954 -19.416 1.00 94.00 100 ASN A O 1
ATOM 773 N N . PRO A 1 101 ? 13.497 4.483 -20.832 1.00 94.38 101 PRO A N 1
ATOM 774 C CA . PRO A 1 101 ? 13.318 3.109 -21.271 1.00 94.38 101 PRO A CA 1
ATOM 775 C C . PRO A 1 101 ? 14.591 2.594 -21.954 1.00 94.38 101 PRO A C 1
ATOM 777 O O . PRO A 1 101 ? 15.247 3.301 -22.719 1.00 94.38 101 PRO A O 1
ATOM 780 N N . LYS A 1 102 ? 14.935 1.329 -21.697 1.00 94.31 102 LYS A N 1
ATOM 781 C CA . LYS A 1 102 ? 16.109 0.674 -22.305 1.00 94.31 102 LYS A CA 1
ATOM 782 C C . LYS A 1 102 ? 15.884 0.257 -23.759 1.00 94.31 102 LYS A C 1
ATOM 784 O O . LYS A 1 102 ? 16.841 -0.084 -24.449 1.00 94.31 102 LYS A O 1
ATOM 789 N N . ASP A 1 103 ? 14.630 0.237 -24.193 1.00 95.25 103 ASP A N 1
ATOM 790 C CA . ASP A 1 103 ? 14.202 -0.152 -25.528 1.00 95.25 103 ASP A CA 1
ATOM 791 C C . ASP A 1 103 ? 12.911 0.584 -25.914 1.00 95.25 103 ASP A C 1
ATOM 793 O O . ASP A 1 103 ? 12.109 0.943 -25.050 1.00 95.25 103 ASP A O 1
ATOM 797 N N . ASP A 1 104 ? 12.687 0.754 -27.218 1.00 95.12 104 ASP A N 1
ATOM 798 C CA . ASP A 1 104 ? 11.516 1.456 -27.769 1.00 95.12 104 ASP A CA 1
ATOM 799 C C . ASP A 1 104 ? 10.181 0.756 -27.458 1.00 95.12 104 ASP A C 1
ATOM 801 O O . ASP A 1 104 ? 9.112 1.347 -27.607 1.00 95.12 104 ASP A O 1
ATOM 805 N N . SER A 1 105 ? 10.223 -0.514 -27.039 1.00 95.06 105 SER A N 1
ATOM 806 C CA . SER A 1 105 ? 9.034 -1.301 -26.699 1.00 95.06 105 SER A CA 1
ATOM 807 C C . SER A 1 105 ? 8.626 -1.197 -25.228 1.00 95.06 105 SER A C 1
ATOM 809 O O . SER A 1 105 ? 7.616 -1.783 -24.842 1.00 95.06 105 SER A O 1
ATOM 811 N N . TYR A 1 106 ? 9.379 -0.454 -24.407 1.00 96.25 106 TYR A N 1
ATOM 812 C CA . TYR A 1 106 ? 9.133 -0.313 -22.971 1.00 96.25 106 TYR A CA 1
ATOM 813 C C . TYR A 1 106 ? 9.024 -1.675 -22.262 1.00 96.25 106 TYR A C 1
ATOM 815 O O . TYR A 1 106 ? 8.128 -1.901 -21.439 1.00 96.25 106 TYR A O 1
ATOM 823 N N . SER A 1 107 ? 9.918 -2.615 -22.589 1.00 96.00 107 SER A N 1
ATOM 824 C CA . SER A 1 107 ? 9.790 -4.007 -22.134 1.00 96.00 107 SER A CA 1
ATOM 825 C C . SER A 1 107 ? 9.791 -4.152 -20.605 1.00 96.00 107 SER A C 1
ATOM 827 O O . SER A 1 107 ? 9.021 -4.942 -20.054 1.00 96.00 107 SER A O 1
ATOM 829 N N . ASP A 1 108 ? 10.603 -3.363 -19.897 1.00 95.00 108 ASP A N 1
ATOM 830 C CA . ASP A 1 108 ? 10.657 -3.368 -18.431 1.00 95.00 108 ASP A CA 1
ATOM 831 C C . ASP A 1 108 ? 9.369 -2.803 -17.809 1.00 95.00 108 ASP A C 1
ATOM 833 O O . ASP A 1 108 ? 8.837 -3.387 -16.862 1.00 95.00 108 ASP A O 1
ATOM 837 N N . PHE A 1 109 ? 8.803 -1.734 -18.378 1.00 96.50 109 PHE A N 1
ATOM 838 C CA . PHE A 1 109 ? 7.519 -1.197 -17.924 1.00 96.50 109 PHE A CA 1
ATOM 839 C C . PHE A 1 109 ? 6.360 -2.165 -18.199 1.00 96.50 109 PHE A C 1
ATOM 841 O O . PHE A 1 109 ? 5.490 -2.338 -17.348 1.00 96.50 109 PHE A O 1
ATOM 848 N N . SER A 1 110 ? 6.374 -2.872 -19.332 1.00 96.75 110 SER A N 1
ATOM 849 C CA . SER A 1 110 ? 5.366 -3.900 -19.632 1.00 96.75 110 SER A CA 1
ATOM 850 C C . SER A 1 110 ? 5.351 -5.013 -18.576 1.00 96.75 110 SER A C 1
ATOM 852 O O . SER A 1 110 ? 4.287 -5.368 -18.075 1.00 96.75 110 SER A O 1
ATOM 854 N N . LYS A 1 111 ? 6.524 -5.488 -18.129 1.00 96.62 111 LYS A N 1
ATOM 855 C CA . LYS A 1 111 ? 6.618 -6.469 -17.025 1.00 96.62 111 LYS A CA 1
ATOM 856 C C . LYS A 1 111 ? 6.061 -5.917 -15.709 1.00 96.62 111 LYS A C 1
ATOM 858 O O . LYS A 1 111 ? 5.438 -6.650 -14.940 1.00 96.62 111 LYS A O 1
ATOM 863 N N . ILE A 1 112 ? 6.290 -4.630 -15.434 1.00 96.75 112 ILE A N 1
ATOM 864 C CA . ILE A 1 112 ? 5.734 -3.940 -14.262 1.00 96.75 112 ILE A CA 1
ATOM 865 C C . ILE A 1 112 ? 4.204 -3.912 -14.344 1.00 96.75 112 ILE A C 1
ATOM 867 O O . ILE A 1 112 ? 3.548 -4.221 -13.349 1.00 96.75 112 ILE A O 1
ATOM 871 N N . LEU A 1 113 ? 3.629 -3.605 -15.511 1.00 97.06 113 LEU A N 1
ATOM 872 C CA . LEU A 1 113 ? 2.179 -3.627 -15.731 1.00 97.06 113 LEU A CA 1
ATOM 873 C C . LEU A 1 113 ? 1.584 -5.026 -15.539 1.00 97.06 113 LEU A C 1
ATOM 875 O O . LEU A 1 113 ? 0.564 -5.162 -14.861 1.00 97.06 113 LEU A O 1
ATOM 879 N N . ASP A 1 114 ? 2.231 -6.060 -16.077 1.00 97.69 114 ASP A N 1
ATOM 880 C CA . ASP A 1 114 ? 1.782 -7.446 -15.926 1.00 97.69 114 ASP A CA 1
ATOM 881 C C . ASP A 1 114 ? 1.748 -7.860 -14.452 1.00 97.69 114 ASP A C 1
ATOM 883 O O . ASP A 1 114 ? 0.725 -8.348 -13.959 1.00 97.69 114 ASP A O 1
ATOM 887 N N . LYS A 1 115 ? 2.821 -7.567 -13.708 1.00 97.19 115 LYS A N 1
ATOM 888 C CA . LYS A 1 115 ? 2.877 -7.836 -12.266 1.00 97.19 115 LYS A CA 1
ATOM 889 C C . LYS A 1 115 ? 1.850 -7.007 -11.489 1.00 97.19 115 LYS A C 1
ATOM 891 O O . LYS A 1 115 ? 1.230 -7.499 -10.547 1.00 97.19 115 LYS A O 1
ATOM 896 N N . ALA A 1 116 ? 1.644 -5.746 -11.869 1.00 97.25 116 ALA A N 1
ATOM 897 C CA . ALA A 1 116 ? 0.658 -4.879 -11.228 1.00 97.25 116 ALA A CA 1
ATOM 898 C C . ALA A 1 116 ? -0.760 -5.434 -11.410 1.00 97.25 116 ALA A C 1
ATOM 900 O O . ALA A 1 116 ? -1.540 -5.446 -10.457 1.00 97.25 116 ALA A O 1
ATOM 901 N N . LYS A 1 117 ? -1.063 -5.965 -12.599 1.00 96.94 117 LYS A N 1
ATOM 902 C CA . LYS A 1 117 ? -2.330 -6.631 -12.909 1.00 96.94 117 LYS A CA 1
ATOM 903 C C . LYS A 1 117 ? -2.509 -7.929 -12.125 1.00 96.94 117 LYS A C 1
ATOM 905 O O . LYS A 1 117 ? -3.592 -8.147 -11.590 1.00 96.94 117 LYS A O 1
ATOM 910 N N . GLU A 1 118 ? -1.467 -8.751 -12.012 1.00 95.81 118 GLU A N 1
ATOM 911 C CA . GLU A 1 118 ? -1.476 -9.974 -11.193 1.00 95.81 118 GLU A CA 1
ATOM 912 C C . GLU A 1 118 ? -1.789 -9.665 -9.721 1.00 95.81 118 GLU A C 1
ATOM 914 O O . GLU A 1 118 ? -2.618 -10.318 -9.087 1.00 95.81 118 GLU A O 1
ATOM 919 N N . ILE A 1 119 ? -1.168 -8.614 -9.184 1.00 95.19 119 ILE A N 1
ATOM 920 C CA . ILE A 1 119 ? -1.384 -8.164 -7.806 1.00 95.19 119 ILE A CA 1
ATOM 921 C C . ILE A 1 119 ? -2.717 -7.400 -7.663 1.00 95.19 119 ILE A C 1
ATOM 923 O O . ILE A 1 119 ? -3.238 -7.261 -6.555 1.00 95.19 119 ILE A O 1
ATOM 927 N N . GLY A 1 120 ? -3.328 -6.952 -8.756 1.00 95.75 120 GLY A N 1
ATOM 928 C CA . GLY A 1 120 ? -4.588 -6.209 -8.734 1.00 95.75 120 GLY A CA 1
ATOM 929 C C . GLY A 1 120 ? -4.434 -4.752 -8.292 1.00 95.75 120 GLY A C 1
ATOM 930 O O . GLY A 1 120 ? -5.372 -4.182 -7.732 1.00 95.75 120 GLY A O 1
ATOM 931 N N . LEU A 1 121 ? -3.267 -4.145 -8.532 1.00 97.00 121 LEU A N 1
ATOM 932 C CA . LEU A 1 121 ? -3.077 -2.707 -8.352 1.00 97.00 121 LEU A CA 1
ATOM 933 C C . LEU A 1 121 ? -3.946 -1.937 -9.355 1.00 97.00 121 LEU A C 1
ATOM 935 O O . LEU A 1 121 ? -4.037 -2.296 -10.527 1.00 97.00 121 LEU A O 1
ATOM 939 N N . LYS A 1 122 ? -4.565 -0.851 -8.889 1.00 96.00 122 LYS A N 1
ATOM 940 C CA . LYS A 1 122 ? -5.362 0.064 -9.722 1.00 96.00 122 LYS A CA 1
ATOM 941 C C . LYS A 1 122 ? -4.588 1.315 -10.115 1.00 96.00 122 LYS A C 1
ATOM 943 O O . LYS A 1 122 ? -4.920 1.945 -11.112 1.00 96.00 122 LYS A O 1
ATOM 948 N N . HIS A 1 123 ? -3.571 1.664 -9.332 1.00 96.50 123 HIS A N 1
ATOM 949 C CA . HIS A 1 123 ? -2.760 2.852 -9.536 1.00 96.50 123 HIS A CA 1
ATOM 950 C C . HIS A 1 123 ? -1.276 2.486 -9.465 1.00 96.50 123 HIS A C 1
ATOM 952 O O . HIS A 1 123 ? -0.825 1.817 -8.533 1.00 96.50 123 HIS A O 1
ATOM 958 N N . LEU A 1 124 ? -0.527 2.943 -10.463 1.00 95.88 124 LEU A N 1
ATOM 959 C CA . LEU A 1 124 ? 0.928 2.981 -10.452 1.00 95.88 124 LEU A CA 1
ATOM 960 C C . LEU A 1 124 ? 1.324 4.448 -10.462 1.00 95.88 124 LEU A C 1
ATOM 962 O O . LEU A 1 124 ? 0.927 5.200 -11.352 1.00 95.88 124 LEU A O 1
ATOM 966 N N . VAL A 1 125 ? 2.056 4.855 -9.436 1.00 95.44 125 VAL A N 1
ATOM 967 C CA . VAL A 1 125 ? 2.353 6.260 -9.173 1.00 95.44 125 VAL A CA 1
ATOM 968 C C . VAL A 1 125 ? 3.847 6.484 -9.360 1.00 95.44 125 VAL A C 1
ATOM 970 O O . VAL A 1 125 ? 4.659 5.752 -8.796 1.00 95.44 125 VAL A O 1
ATOM 973 N N . ILE A 1 126 ? 4.208 7.494 -10.153 1.00 93.88 126 ILE A N 1
ATOM 974 C CA . ILE A 1 126 ? 5.574 8.021 -10.206 1.00 93.88 126 ILE A CA 1
ATOM 975 C C . ILE A 1 126 ? 5.707 8.997 -9.033 1.00 93.88 126 ILE A C 1
ATOM 977 O O . ILE A 1 126 ? 5.079 10.059 -9.073 1.00 93.88 126 ILE A O 1
ATOM 981 N N . PRO A 1 127 ? 6.453 8.656 -7.969 1.00 84.75 127 PRO A N 1
ATOM 982 C CA . PRO A 1 127 ? 6.652 9.587 -6.874 1.00 84.75 127 PRO A CA 1
ATOM 983 C C . PRO A 1 127 ? 7.609 10.703 -7.284 1.00 84.75 127 PRO A C 1
ATOM 985 O O . PRO A 1 127 ? 8.623 10.456 -7.933 1.00 84.75 127 PRO A O 1
ATOM 988 N N . TYR A 1 128 ? 7.319 11.920 -6.839 1.00 71.88 128 TYR A N 1
ATOM 989 C CA . TYR A 1 128 ? 8.306 12.992 -6.798 1.00 71.88 128 TYR A CA 1
ATOM 990 C C . TYR A 1 128 ? 8.954 12.970 -5.409 1.00 71.88 128 TYR A C 1
ATOM 992 O O . TYR A 1 128 ? 8.265 13.196 -4.410 1.00 71.88 128 TYR A O 1
ATOM 1000 N N . LEU A 1 129 ? 10.241 12.633 -5.342 1.00 55.16 129 LEU A N 1
ATOM 1001 C CA . LEU A 1 129 ? 11.063 12.678 -4.129 1.00 55.16 129 LEU A CA 1
ATOM 1002 C C . LEU A 1 129 ? 12.277 13.570 -4.367 1.00 55.16 129 LEU A C 1
ATOM 1004 O O . LEU A 1 129 ? 12.896 13.424 -5.443 1.00 55.16 129 LEU A O 1
#